Protein AF-A0A1M6M367-F1 (afdb_monomer_lite)

pLDDT: mean 92.93, std 12.36, range [38.75, 98.62]

Structure (mmCIF, N/CA/C/O backbone):
data_AF-A0A1M6M367-F1
#
_entry.id   AF-A0A1M6M367-F1
#
loop_
_atom_site.group_PDB
_atom_site.id
_atom_site.type_symbol
_atom_site.label_atom_id
_atom_site.label_alt_id
_atom_site.label_comp_id
_atom_site.label_asym_id
_atom_site.label_entity_id
_atom_site.label_seq_id
_atom_site.pdbx_PDB_ins_code
_atom_site.Cartn_x
_atom_site.Cartn_y
_atom_site.Cartn_z
_atom_site.occupancy
_atom_site.B_iso_or_equiv
_atom_site.auth_seq_id
_atom_site.auth_comp_id
_atom_site.auth_asym_id
_atom_site.auth_atom_id
_atom_site.pdbx_PDB_model_num
ATOM 1 N N . MET A 1 1 ? -5.717 -1.748 15.061 1.00 88.19 1 MET A N 1
ATOM 2 C CA . MET A 1 1 ? -4.738 -1.562 13.977 1.00 88.19 1 MET A CA 1
ATOM 3 C C . MET A 1 1 ? -4.325 -2.936 13.509 1.00 88.19 1 MET A C 1
ATOM 5 O O . MET A 1 1 ? -3.802 -3.714 14.301 1.00 88.19 1 MET A O 1
ATOM 9 N N . ILE A 1 2 ? -4.637 -3.228 12.257 1.00 96.88 2 ILE A N 1
ATOM 10 C CA . ILE A 1 2 ? -4.433 -4.516 11.604 1.00 96.88 2 ILE A CA 1
ATOM 11 C C . ILE A 1 2 ? -2.955 -4.926 11.601 1.00 96.88 2 ILE A C 1
ATOM 13 O O . ILE A 1 2 ? -2.060 -4.094 11.391 1.00 96.88 2 ILE A O 1
ATOM 17 N N . THR A 1 3 ? -2.701 -6.214 11.831 1.00 97.81 3 THR A N 1
ATOM 18 C CA . THR A 1 3 ? -1.347 -6.790 11.810 1.00 97.81 3 THR A CA 1
ATOM 19 C C . THR A 1 3 ? -0.784 -6.841 10.386 1.00 97.81 3 THR A C 1
ATOM 21 O O . THR A 1 3 ? -1.539 -6.844 9.418 1.00 97.81 3 THR A O 1
ATOM 24 N N . THR A 1 4 ? 0.542 -6.906 10.233 1.00 97.50 4 THR A N 1
ATOM 25 C CA . THR A 1 4 ? 1.196 -7.049 8.917 1.00 97.50 4 THR A CA 1
ATOM 26 C C . THR A 1 4 ? 0.721 -8.287 8.158 1.00 97.50 4 THR A C 1
ATOM 28 O O . THR A 1 4 ? 0.427 -8.201 6.970 1.00 97.50 4 THR A O 1
ATOM 31 N N . SER A 1 5 ? 0.605 -9.435 8.829 1.00 97.44 5 SER A N 1
ATOM 32 C CA . SER A 1 5 ? 0.165 -10.685 8.199 1.00 97.44 5 SER A CA 1
ATOM 33 C C . SER A 1 5 ? -1.289 -10.618 7.734 1.00 97.44 5 SER 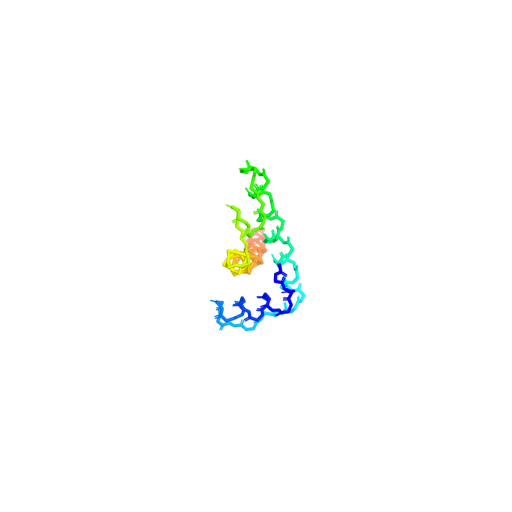A C 1
ATOM 35 O O . SER A 1 5 ? -1.605 -11.056 6.630 1.00 97.44 5 SER A O 1
ATOM 37 N N . GLU A 1 6 ? -2.168 -10.039 8.549 1.00 98.31 6 GLU A N 1
ATOM 38 C CA . GLU A 1 6 ? -3.577 -9.871 8.202 1.00 98.31 6 GLU A CA 1
ATOM 39 C C . GLU A 1 6 ? -3.765 -8.833 7.088 1.00 98.31 6 GLU A C 1
ATOM 41 O O . GLU A 1 6 ? -4.516 -9.071 6.142 1.00 98.31 6 GLU A O 1
ATOM 46 N N . LEU A 1 7 ? -3.030 -7.717 7.143 1.00 98.50 7 LEU A N 1
ATOM 47 C CA . LEU A 1 7 ? -3.026 -6.712 6.083 1.00 98.50 7 LEU A CA 1
ATOM 48 C C . LEU A 1 7 ? -2.553 -7.323 4.765 1.00 98.50 7 LEU A C 1
ATOM 50 O O . LEU A 1 7 ? -3.216 -7.139 3.750 1.00 98.50 7 LEU A O 1
ATOM 54 N N . LYS A 1 8 ? -1.464 -8.101 4.789 1.00 98.44 8 LYS A N 1
ATOM 55 C CA . LYS A 1 8 ? -0.945 -8.804 3.612 1.00 98.44 8 LYS A CA 1
ATOM 56 C C . LYS A 1 8 ? -2.001 -9.707 2.991 1.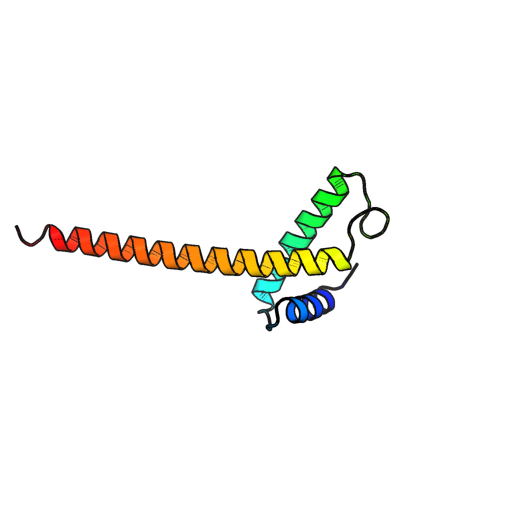00 98.44 8 LYS A C 1
ATOM 58 O O . LYS A 1 8 ? -2.290 -9.554 1.812 1.00 98.44 8 LYS A O 1
ATOM 63 N N . ALA A 1 9 ? -2.632 -10.574 3.781 1.00 98.44 9 ALA A N 1
ATOM 64 C CA . ALA A 1 9 ? -3.653 -11.490 3.275 1.00 98.44 9 ALA A CA 1
ATOM 65 C C . ALA A 1 9 ? -4.841 -10.748 2.632 1.00 98.44 9 ALA A C 1
ATOM 67 O O . ALA A 1 9 ? -5.353 -11.154 1.586 1.00 98.44 9 ALA A O 1
ATOM 68 N N . ARG A 1 10 ? -5.272 -9.630 3.230 1.00 98.62 10 ARG A N 1
ATOM 69 C CA . ARG A 1 10 ? -6.345 -8.794 2.672 1.00 98.62 10 ARG A CA 1
ATOM 70 C C . ARG A 1 10 ? -5.922 -8.078 1.390 1.00 98.62 10 ARG A C 1
ATOM 72 O O . ARG A 1 10 ? -6.715 -8.011 0.457 1.00 98.62 10 ARG A O 1
ATOM 79 N N . VAL A 1 11 ? -4.691 -7.577 1.333 1.00 98.44 11 VAL A N 1
ATOM 80 C CA . VAL A 1 11 ? -4.138 -6.917 0.144 1.00 98.44 11 VAL A CA 1
ATOM 81 C C . VAL A 1 11 ? -3.935 -7.917 -0.994 1.00 98.44 11 VAL A C 1
ATOM 83 O O . VAL A 1 11 ? -4.297 -7.614 -2.120 1.00 98.44 11 VAL A O 1
ATOM 86 N N . GLU A 1 12 ? -3.443 -9.126 -0.728 1.00 98.31 12 GLU A N 1
ATOM 87 C CA . GLU A 1 12 ? -3.304 -10.182 -1.745 1.00 98.31 12 GLU A CA 1
ATOM 88 C C . GLU A 1 12 ? -4.657 -10.563 -2.352 1.00 98.31 12 GLU A C 1
ATOM 90 O O . GLU A 1 12 ? -4.773 -10.723 -3.568 1.00 98.31 12 GLU A O 1
ATOM 95 N N . LYS A 1 13 ? -5.710 -10.620 -1.527 1.00 98.06 13 LYS A N 1
ATOM 96 C CA . LYS A 1 13 ? -7.084 -10.810 -2.004 1.00 98.06 13 LYS A CA 1
ATOM 97 C C . LYS A 1 13 ? -7.557 -9.655 -2.897 1.00 98.06 13 LYS A C 1
ATOM 99 O O . LYS A 1 13 ? -8.219 -9.911 -3.897 1.00 98.06 13 LYS A O 1
ATOM 104 N N . GLU A 1 14 ? -7.228 -8.415 -2.542 1.00 97.31 14 GLU A N 1
ATOM 105 C CA . GLU A 1 14 ? -7.612 -7.207 -3.290 1.00 97.31 14 GLU A CA 1
ATOM 106 C C . GLU A 1 14 ? -6.841 -7.052 -4.612 1.00 97.31 14 GLU A C 1
ATOM 108 O O . GLU A 1 14 ? -7.385 -6.628 -5.630 1.00 97.31 14 GLU A O 1
ATOM 113 N N . VAL A 1 15 ? -5.552 -7.394 -4.617 1.00 96.31 15 VAL A N 1
ATOM 114 C CA . VAL A 1 15 ? -4.703 -7.347 -5.815 1.00 96.31 15 VAL A CA 1
ATOM 115 C C . VAL A 1 15 ? -4.948 -8.570 -6.710 1.00 96.31 15 VAL A C 1
ATOM 117 O O . VAL A 1 15 ? -4.782 -8.475 -7.923 1.00 96.31 15 VAL A O 1
ATOM 120 N N . GLY A 1 16 ? -5.393 -9.695 -6.142 1.00 97.38 16 GLY A N 1
ATOM 121 C CA . GLY A 1 16 ? -5.681 -10.935 -6.867 1.00 97.38 16 GLY A CA 1
ATOM 122 C C . GLY A 1 16 ? -4.446 -11.801 -7.132 1.00 97.38 16 GLY A C 1
ATOM 123 O O . GLY A 1 16 ? -4.485 -12.675 -7.994 1.00 97.38 16 GLY A O 1
ATOM 124 N N . THR A 1 17 ? -3.346 -11.559 -6.417 1.00 95.75 17 THR A N 1
ATOM 125 C CA . THR A 1 17 ? -2.098 -12.326 -6.522 1.00 95.75 17 THR A CA 1
ATOM 126 C C . THR A 1 17 ? -1.365 -12.335 -5.189 1.00 95.75 17 THR A C 1
ATOM 128 O O . THR A 1 17 ? -1.495 -11.407 -4.390 1.00 95.75 17 THR A O 1
ATOM 131 N N . GLU A 1 18 ? -0.551 -13.365 -4.976 1.00 97.00 18 GLU A N 1
ATOM 132 C CA . GLU A 1 18 ? 0.404 -13.390 -3.874 1.00 97.00 18 GLU A CA 1
ATOM 133 C C . GLU A 1 18 ? 1.510 -12.350 -4.088 1.00 97.00 18 GLU A C 1
ATOM 135 O O . GLU A 1 18 ? 1.967 -12.115 -5.211 1.00 97.00 18 GLU A O 1
ATOM 140 N N . ILE A 1 19 ? 1.943 -11.732 -2.991 1.00 96.50 19 ILE A N 1
ATOM 141 C CA . ILE A 1 19 ? 2.955 -10.681 -2.963 1.00 96.50 19 ILE A CA 1
ATOM 142 C C . ILE A 1 19 ? 4.145 -11.184 -2.150 1.00 96.50 19 ILE A C 1
ATOM 144 O O . ILE A 1 19 ? 4.006 -11.650 -1.014 1.00 96.50 19 ILE A O 1
ATOM 148 N N . CYS A 1 20 ? 5.344 -11.044 -2.720 1.00 95.38 20 CYS A N 1
ATOM 149 C CA . CYS A 1 20 ? 6.590 -11.350 -2.025 1.00 95.38 20 CYS A CA 1
ATOM 150 C C . CYS A 1 20 ? 6.656 -10.581 -0.689 1.00 95.38 20 CYS A C 1
ATOM 152 O O . CYS A 1 20 ? 6.543 -9.351 -0.700 1.00 95.38 20 CYS A O 1
ATOM 154 N N . PRO A 1 21 ? 6.897 -11.255 0.453 1.00 95.62 21 PRO A N 1
ATOM 155 C CA . PRO A 1 21 ? 6.917 -10.605 1.765 1.00 95.62 21 PRO A CA 1
ATOM 156 C C . PRO A 1 21 ? 7.885 -9.420 1.868 1.00 95.62 21 PRO A C 1
ATOM 158 O O . PRO A 1 21 ? 7.584 -8.436 2.539 1.00 95.62 21 PRO A O 1
ATOM 161 N N . VAL A 1 22 ? 9.030 -9.492 1.179 1.00 93.38 22 VAL A N 1
ATOM 162 C CA . VAL A 1 22 ? 10.047 -8.429 1.190 1.00 93.38 22 VAL A CA 1
ATOM 163 C C . VAL A 1 22 ? 9.539 -7.163 0.495 1.00 93.38 22 VAL A C 1
ATOM 165 O O . VAL A 1 22 ? 9.728 -6.065 1.015 1.00 93.38 22 VAL A O 1
ATOM 168 N N . PHE A 1 23 ? 8.859 -7.302 -0.648 1.00 93.06 23 PHE A N 1
ATOM 169 C CA . PHE A 1 23 ? 8.254 -6.161 -1.344 1.00 93.06 23 PHE A CA 1
ATOM 170 C C . PHE A 1 23 ? 7.070 -5.608 -0.557 1.00 93.06 23 PHE A C 1
ATOM 172 O O . PHE A 1 23 ? 7.005 -4.406 -0.307 1.00 93.06 23 PHE A O 1
ATOM 179 N N . PHE A 1 24 ? 6.222 -6.501 -0.042 1.00 97.25 24 PHE A N 1
ATOM 180 C CA . PHE A 1 24 ? 5.076 -6.111 0.766 1.00 97.25 24 PHE A CA 1
ATOM 181 C C . PHE A 1 24 ? 5.472 -5.243 1.965 1.00 97.25 24 PHE A C 1
ATOM 183 O O . PHE A 1 24 ? 4.825 -4.238 2.232 1.00 97.25 24 PHE A O 1
ATOM 190 N N . GLN A 1 25 ? 6.560 -5.579 2.666 1.00 97.06 25 GLN A N 1
ATOM 191 C CA . GLN A 1 25 ? 7.006 -4.808 3.828 1.00 97.06 25 GLN A CA 1
ATOM 192 C C . GLN A 1 25 ? 7.353 -3.350 3.475 1.00 97.06 25 GLN A C 1
ATOM 194 O O . GLN A 1 25 ? 7.065 -2.432 4.246 1.00 97.06 25 GLN A O 1
ATOM 199 N N . LYS A 1 26 ? 7.968 -3.115 2.310 1.00 96.00 26 LYS A N 1
ATOM 200 C CA . LYS A 1 26 ? 8.284 -1.764 1.820 1.00 96.00 26 LYS A CA 1
ATOM 201 C C . LYS A 1 26 ? 7.001 -0.985 1.515 1.00 96.00 26 LYS A C 1
ATOM 203 O O . LYS A 1 26 ? 6.868 0.158 1.959 1.00 96.00 26 LYS A O 1
ATOM 208 N N . ASP A 1 27 ? 6.062 -1.619 0.821 1.00 97.44 27 ASP A N 1
ATOM 209 C CA . ASP A 1 27 ? 4.800 -1.005 0.398 1.00 97.44 27 ASP A CA 1
ATOM 210 C C . ASP A 1 27 ? 3.882 -0.715 1.593 1.00 97.44 27 ASP A C 1
ATOM 212 O O . ASP A 1 27 ? 3.331 0.379 1.715 1.00 97.44 27 ASP A O 1
ATOM 216 N N . GLU A 1 28 ? 3.800 -1.644 2.547 1.00 98.25 28 GLU A N 1
ATOM 217 C CA . GLU A 1 28 ? 3.090 -1.473 3.814 1.00 98.25 28 GLU A CA 1
ATOM 218 C C . GLU A 1 28 ? 3.635 -0.279 4.603 1.00 98.25 28 GLU A C 1
ATOM 220 O O . GLU A 1 28 ? 2.867 0.571 5.061 1.00 98.25 28 GLU A O 1
ATOM 225 N N . ASN A 1 29 ? 4.959 -0.184 4.761 1.00 97.75 29 ASN A N 1
ATOM 226 C CA . ASN A 1 29 ? 5.581 0.922 5.488 1.00 97.75 29 ASN A CA 1
ATOM 227 C C . ASN A 1 29 ? 5.255 2.272 4.839 1.00 97.75 29 ASN A C 1
ATOM 229 O O . ASN A 1 29 ? 4.967 3.253 5.536 1.00 97.75 29 ASN A O 1
ATOM 233 N N . TYR A 1 30 ? 5.262 2.324 3.505 1.00 97.25 30 TYR A N 1
ATOM 234 C CA . TYR A 1 30 ? 4.894 3.523 2.764 1.00 97.25 30 TYR A CA 1
ATOM 235 C C . TYR A 1 30 ? 3.414 3.884 2.960 1.00 97.25 30 TYR A C 1
ATOM 237 O O . TYR A 1 30 ? 3.102 5.031 3.302 1.00 97.25 30 TYR A O 1
ATOM 245 N N . ALA A 1 31 ? 2.511 2.911 2.823 1.00 98.19 31 ALA A N 1
ATOM 246 C CA . ALA A 1 31 ? 1.074 3.100 2.998 1.00 98.19 31 ALA A CA 1
ATOM 247 C C . ALA A 1 31 ? 0.724 3.554 4.425 1.00 98.19 31 ALA A C 1
ATOM 249 O O . ALA A 1 31 ? 0.014 4.547 4.600 1.00 98.19 31 ALA A O 1
ATOM 250 N N . ARG A 1 32 ? 1.293 2.910 5.455 1.00 98.12 32 ARG A N 1
ATOM 251 C CA . ARG A 1 32 ? 1.104 3.297 6.866 1.00 98.12 32 ARG A CA 1
ATOM 252 C C . ARG A 1 32 ? 1.585 4.723 7.128 1.00 98.12 32 ARG A C 1
ATOM 254 O O . ARG A 1 32 ? 0.861 5.510 7.734 1.00 98.12 32 ARG A O 1
ATOM 261 N N . ARG A 1 33 ? 2.765 5.098 6.619 1.00 98.00 33 ARG A N 1
ATOM 262 C CA . ARG A 1 33 ? 3.283 6.473 6.733 1.00 98.00 33 ARG A CA 1
ATOM 263 C C . ARG A 1 33 ? 2.355 7.490 6.064 1.00 98.00 33 ARG A C 1
ATOM 265 O O . ARG A 1 33 ? 2.090 8.544 6.640 1.00 98.00 33 ARG A O 1
ATOM 272 N N . LYS A 1 34 ? 1.867 7.195 4.856 1.00 97.69 34 LYS A N 1
ATOM 273 C CA . LYS A 1 34 ? 0.981 8.088 4.091 1.00 97.69 34 LYS A CA 1
ATOM 274 C C . LYS A 1 34 ? -0.381 8.252 4.771 1.00 97.69 34 LYS A C 1
ATOM 276 O O . LYS A 1 34 ? -0.889 9.373 4.845 1.00 97.69 34 LYS A O 1
ATOM 281 N N . LEU A 1 35 ? -0.941 7.173 5.315 1.00 97.81 35 LEU A N 1
ATOM 282 C CA . LEU A 1 35 ? -2.179 7.210 6.091 1.00 97.81 35 LEU A CA 1
ATOM 283 C C . LEU A 1 35 ? -2.013 8.054 7.359 1.00 97.81 35 LEU A C 1
ATOM 285 O O . LEU A 1 35 ? -2.812 8.965 7.578 1.00 97.81 35 LEU A O 1
ATOM 289 N N . ASN A 1 36 ? -0.954 7.819 8.143 1.00 97.31 36 ASN A N 1
ATOM 290 C CA . ASN A 1 36 ? -0.681 8.589 9.360 1.00 97.31 36 ASN A CA 1
ATOM 291 C C . ASN A 1 36 ? -0.567 10.087 9.058 1.00 97.31 36 ASN A C 1
ATOM 293 O O . ASN A 1 36 ? -1.284 10.883 9.656 1.00 97.31 36 ASN A O 1
ATOM 297 N N . LEU A 1 37 ? 0.220 10.461 8.043 1.00 98.12 37 LEU A N 1
ATOM 298 C CA . LEU A 1 37 ? 0.357 11.855 7.612 1.00 98.12 37 LEU A CA 1
ATOM 299 C C . LEU A 1 37 ? -0.985 12.480 7.191 1.00 98.12 37 LEU A C 1
ATOM 301 O O . LEU A 1 37 ? -1.229 13.662 7.429 1.00 98.12 37 LEU A O 1
ATOM 305 N N . THR A 1 38 ? -1.855 11.703 6.544 1.00 97.38 38 THR A N 1
ATOM 306 C CA . THR A 1 38 ? -3.180 12.169 6.104 1.00 97.38 38 THR A CA 1
ATOM 307 C C . THR A 1 38 ? -4.105 12.430 7.290 1.00 97.38 38 THR A C 1
ATOM 309 O O . THR A 1 38 ? -4.817 13.434 7.307 1.00 97.38 38 THR A O 1
ATOM 312 N N . ASN A 1 39 ? -4.085 11.546 8.287 1.00 97.94 39 ASN A N 1
ATOM 313 C CA . ASN A 1 39 ? -4.854 11.715 9.515 1.00 97.94 39 ASN A CA 1
ATOM 314 C C . ASN A 1 39 ? -4.333 12.896 10.343 1.00 97.94 39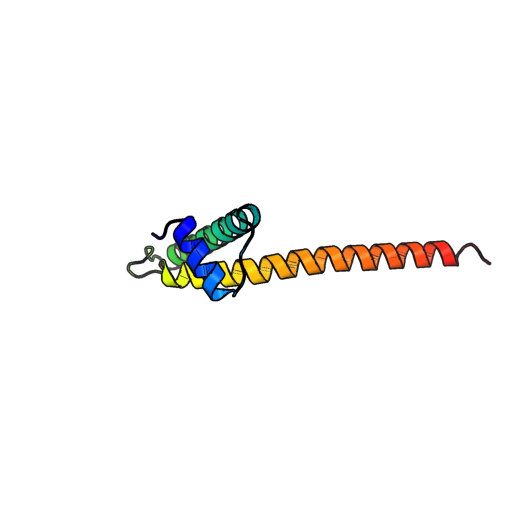 ASN A C 1
ATOM 316 O O . ASN A 1 39 ? -5.120 13.770 10.700 1.00 97.94 39 ASN A O 1
ATOM 320 N N . GLU A 1 40 ? -3.015 12.990 10.543 1.00 97.56 40 GLU A N 1
ATOM 321 C CA . GLU A 1 40 ? -2.360 14.091 11.264 1.00 97.56 40 GLU A CA 1
ATOM 322 C C . GLU A 1 40 ? -2.702 15.458 10.664 1.00 97.56 40 GLU A C 1
ATOM 324 O O . GLU A 1 40 ? -3.113 16.368 11.381 1.00 97.56 40 GLU A O 1
ATOM 329 N N . ARG A 1 41 ? -2.606 15.600 9.336 1.00 97.56 41 ARG A N 1
ATOM 330 C CA . ARG A 1 41 ? -2.941 16.853 8.635 1.00 97.56 41 ARG A CA 1
ATOM 331 C C . ARG A 1 41 ? -4.398 17.267 8.789 1.00 97.56 41 ARG A C 1
ATOM 333 O O . ARG A 1 41 ? -4.702 18.451 8.701 1.00 97.56 41 ARG A O 1
ATOM 340 N N . ALA A 1 42 ? -5.286 16.301 8.984 1.00 96.62 42 ALA A N 1
ATOM 341 C CA . ALA A 1 42 ? -6.700 16.550 9.208 1.00 96.62 42 ALA A CA 1
ATOM 342 C C . ALA A 1 42 ? -7.050 16.714 10.698 1.00 96.62 42 ALA A C 1
ATOM 344 O O . ALA A 1 42 ? -8.213 16.949 11.009 1.00 96.62 42 ALA A O 1
ATOM 345 N N . GLY A 1 43 ? -6.083 16.573 11.615 1.00 96.88 43 GLY A N 1
ATOM 346 C CA . GLY A 1 43 ? -6.332 16.571 13.059 1.00 96.88 43 GLY A CA 1
ATOM 347 C C . GLY A 1 43 ? -7.118 15.349 13.547 1.00 96.88 43 GLY 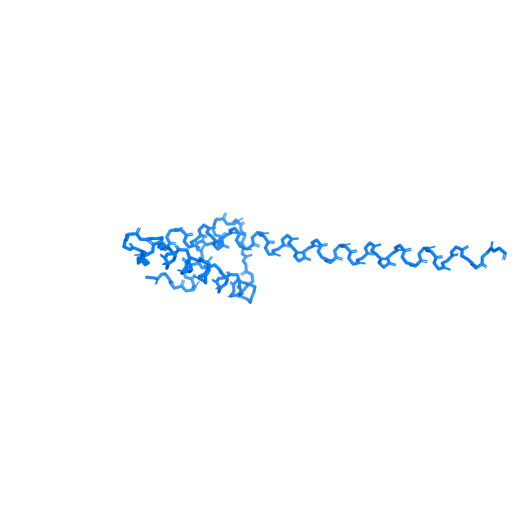A C 1
ATOM 348 O O . GLY A 1 43 ? -7.733 15.416 14.606 1.00 96.88 43 GLY A O 1
ATOM 349 N N . ARG A 1 44 ? -7.114 14.255 12.774 1.00 96.94 44 ARG A N 1
ATOM 350 C CA . ARG A 1 44 ? -7.912 13.046 13.019 1.00 96.94 44 ARG A CA 1
ATOM 351 C C . ARG A 1 44 ? -7.064 11.920 13.593 1.00 96.94 44 ARG A C 1
ATOM 353 O O . ARG A 1 44 ? -5.865 11.832 13.322 1.00 96.94 44 ARG A O 1
ATOM 360 N N . LYS A 1 45 ? -7.689 11.019 14.344 1.00 95.44 45 LYS A N 1
ATOM 361 C CA . LYS A 1 45 ? -7.069 9.815 14.905 1.00 95.44 45 LYS A CA 1
ATOM 362 C C . LYS A 1 45 ? -7.358 8.595 14.042 1.00 95.44 45 LYS A C 1
ATOM 364 O O . LYS A 1 45 ? -8.411 8.475 13.427 1.00 95.44 45 LYS A O 1
ATOM 369 N N . TYR A 1 46 ? -6.401 7.673 13.999 1.00 96.25 46 TYR A N 1
ATOM 370 C CA . TYR A 1 46 ? -6.539 6.419 13.262 1.00 96.25 46 TYR A CA 1
ATOM 371 C C . TYR A 1 46 ? -7.768 5.630 13.724 1.00 96.25 46 TYR A C 1
ATOM 373 O O . TYR A 1 46 ? -7.864 5.299 14.902 1.00 96.25 46 TYR A O 1
ATOM 381 N N . GLY A 1 47 ? -8.661 5.278 12.798 1.00 93.69 47 GLY A N 1
ATOM 382 C CA . GLY A 1 47 ? -9.813 4.407 13.053 1.00 93.69 47 GLY A CA 1
ATOM 383 C C . GLY A 1 47 ? -10.974 5.020 13.847 1.00 93.69 47 GLY A C 1
ATOM 384 O O . GLY A 1 47 ? -12.055 4.442 13.808 1.00 93.69 47 GLY A O 1
ATOM 385 N N . ASP A 1 48 ? -10.775 6.157 14.520 1.00 90.81 48 ASP A N 1
ATOM 386 C CA . ASP A 1 48 ? -11.844 6.904 15.192 1.00 90.81 48 ASP A CA 1
ATOM 387 C C . ASP A 1 48 ? -12.570 7.798 14.168 1.00 90.81 48 ASP A C 1
ATOM 389 O O . ASP A 1 48 ? -13.448 7.359 13.430 1.00 90.81 48 ASP A O 1
ATOM 393 N N . ASP A 1 49 ? -12.179 9.069 14.084 1.00 93.25 49 ASP A N 1
ATOM 394 C CA . ASP A 1 49 ? -12.668 10.038 13.105 1.00 93.25 49 ASP A CA 1
ATOM 395 C C . ASP A 1 49 ? -11.828 10.048 11.817 1.00 93.25 49 ASP A C 1
ATOM 397 O O . ASP A 1 49 ? -12.257 10.596 10.799 1.00 93.25 49 ASP A O 1
ATOM 401 N N . GLY A 1 50 ? -10.635 9.450 11.845 1.00 94.31 50 GLY A N 1
ATOM 402 C CA . GLY A 1 50 ? -9.714 9.328 10.721 1.00 94.31 50 GLY A CA 1
ATOM 403 C C . GLY A 1 50 ? -9.747 7.966 10.037 1.00 94.31 50 GLY A C 1
ATOM 404 O O . GLY A 1 50 ? -10.419 7.022 10.447 1.00 94.31 50 GLY A O 1
ATOM 405 N N . TYR A 1 51 ? -8.964 7.846 8.968 1.00 97.62 51 TYR A N 1
ATOM 406 C CA . TYR A 1 51 ? -8.856 6.600 8.220 1.00 97.62 51 TYR A CA 1
ATOM 407 C C . TYR A 1 51 ? -8.230 5.494 9.078 1.00 97.62 51 TYR A C 1
ATOM 409 O O . TYR A 1 51 ? -7.278 5.748 9.820 1.00 97.62 51 TYR A O 1
ATOM 417 N N . GLY A 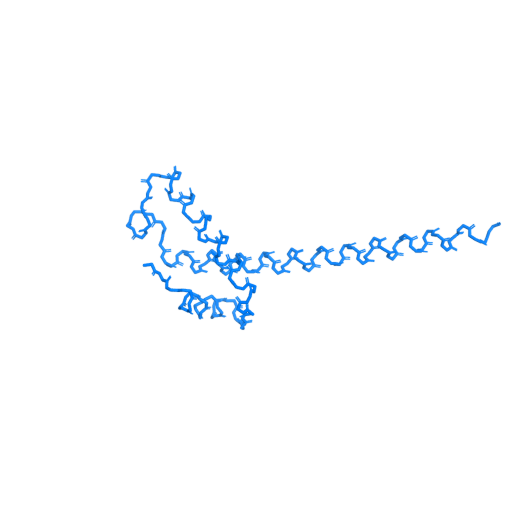1 52 ? -8.773 4.281 8.970 1.00 97.06 52 GLY A N 1
ATOM 418 C CA . GLY A 1 52 ? -8.355 3.105 9.734 1.00 97.06 52 GLY A CA 1
ATOM 419 C C . GLY A 1 52 ? -8.001 1.911 8.846 1.00 97.06 52 GLY A C 1
ATOM 420 O O . GLY A 1 52 ? -7.587 2.074 7.698 1.00 97.06 52 GLY A O 1
ATOM 421 N N . ASP A 1 53 ? -8.197 0.704 9.379 1.00 98.12 53 ASP A N 1
ATOM 422 C CA . ASP A 1 53 ? -7.728 -0.549 8.771 1.00 98.12 53 ASP A CA 1
ATOM 423 C C . ASP A 1 53 ? -8.310 -0.799 7.363 1.00 98.12 53 ASP A C 1
ATOM 425 O O . ASP A 1 53 ? -7.574 -1.184 6.458 1.00 98.12 53 ASP A O 1
ATOM 429 N N . GLU A 1 54 ? -9.594 -0.501 7.139 1.00 97.25 54 GLU A N 1
ATOM 430 C CA . GLU A 1 54 ? -10.244 -0.670 5.826 1.00 97.25 54 GLU A CA 1
ATOM 431 C C . GLU A 1 54 ? -9.597 0.187 4.732 1.00 97.25 54 GLU A C 1
ATOM 433 O O . GLU A 1 54 ? -9.317 -0.289 3.632 1.00 97.25 54 GLU A O 1
ATOM 438 N N . TYR A 1 55 ? -9.295 1.448 5.045 1.00 97.88 55 TYR A N 1
ATOM 439 C CA . TYR A 1 55 ? -8.626 2.330 4.094 1.00 97.88 55 TYR A CA 1
ATOM 440 C C . TYR A 1 55 ? -7.151 1.964 3.923 1.00 97.88 55 TYR A C 1
ATOM 442 O O . TYR A 1 55 ? -6.606 2.098 2.830 1.00 97.88 55 TYR A O 1
ATOM 450 N N . LEU A 1 56 ? -6.502 1.466 4.980 1.00 98.50 56 LEU A N 1
ATOM 451 C CA . LEU A 1 56 ? -5.125 0.996 4.891 1.00 98.50 56 LEU A CA 1
ATOM 452 C C . LEU A 1 56 ? -4.983 -0.164 3.899 1.00 98.50 56 LEU A C 1
ATOM 454 O O . LEU A 1 56 ? -3.997 -0.199 3.167 1.00 98.50 56 LEU A O 1
ATOM 458 N N . VAL A 1 57 ? -5.954 -1.077 3.833 1.00 98.50 57 VAL A N 1
ATOM 459 C CA . VAL A 1 57 ? -5.966 -2.170 2.844 1.00 98.50 57 VAL A CA 1
ATOM 460 C C . VAL A 1 57 ? -6.002 -1.614 1.423 1.00 98.50 57 VAL A C 1
ATOM 462 O O . VAL A 1 57 ? -5.129 -1.954 0.627 1.00 98.50 57 VAL A O 1
ATOM 465 N N . LEU A 1 58 ? -6.946 -0.714 1.127 1.00 98.31 58 LEU A N 1
ATOM 466 C CA . LEU A 1 58 ? -7.065 -0.079 -0.192 1.00 98.31 58 LEU A CA 1
ATOM 467 C C . LEU A 1 58 ? -5.781 0.668 -0.570 1.00 98.31 58 LEU A C 1
ATOM 469 O O . LEU A 1 58 ? -5.206 0.438 -1.631 1.00 98.31 58 LEU A O 1
ATOM 473 N N . LEU A 1 59 ? -5.276 1.496 0.347 1.00 98.31 59 LEU A N 1
ATOM 474 C CA . LEU A 1 59 ? -4.066 2.283 0.135 1.00 98.31 59 LEU A CA 1
ATOM 475 C C . LEU A 1 59 ? -2.832 1.403 -0.099 1.00 98.31 59 LEU A C 1
ATOM 477 O O . LEU A 1 59 ? -1.969 1.751 -0.904 1.00 98.31 59 LEU A O 1
ATOM 481 N N . THR A 1 60 ? -2.728 0.280 0.610 1.00 98.56 60 THR A N 1
ATOM 482 C CA . THR A 1 60 ? -1.605 -0.652 0.448 1.00 98.56 60 THR A CA 1
ATOM 483 C C . THR A 1 60 ? -1.713 -1.402 -0.878 1.00 98.56 60 THR A C 1
ATOM 485 O O . THR A 1 60 ? -0.704 -1.545 -1.559 1.00 98.56 60 THR A O 1
ATOM 488 N N . ALA A 1 61 ? -2.916 -1.810 -1.294 1.00 98.38 61 ALA A N 1
ATOM 489 C CA . ALA A 1 61 ? -3.137 -2.422 -2.604 1.00 98.38 61 ALA A CA 1
ATOM 490 C C . ALA A 1 61 ? -2.753 -1.477 -3.754 1.00 98.38 61 ALA A C 1
ATOM 492 O O . ALA A 1 61 ? -2.061 -1.892 -4.684 1.00 98.38 61 ALA A O 1
ATOM 493 N N . ASP A 1 62 ? -3.125 -0.198 -3.666 1.00 98.19 62 ASP A N 1
ATOM 494 C CA . ASP A 1 62 ? -2.715 0.808 -4.651 1.00 98.19 62 ASP A CA 1
ATOM 495 C C . ASP A 1 62 ? -1.205 1.041 -4.628 1.00 98.19 62 ASP A C 1
ATOM 497 O O . ASP A 1 62 ? -0.574 1.044 -5.682 1.00 98.19 62 ASP A O 1
ATOM 501 N N . THR A 1 63 ? -0.602 1.130 -3.439 1.00 97.88 63 THR A N 1
ATOM 502 C CA . THR A 1 63 ? 0.857 1.274 -3.298 1.00 97.88 63 THR A CA 1
ATOM 503 C C . THR A 1 63 ? 1.594 0.109 -3.965 1.00 97.88 63 THR A C 1
ATOM 505 O O . THR A 1 63 ? 2.539 0.347 -4.709 1.00 97.88 63 THR A O 1
ATOM 508 N N . VAL A 1 64 ? 1.142 -1.135 -3.776 1.00 97.56 64 VAL A N 1
ATOM 509 C CA . VAL A 1 64 ? 1.732 -2.319 -4.428 1.00 97.56 64 VAL A CA 1
ATOM 510 C C . VAL A 1 64 ? 1.663 -2.199 -5.954 1.00 97.56 64 VAL A C 1
ATOM 512 O O . VAL A 1 64 ? 2.663 -2.415 -6.640 1.00 97.56 64 VAL A O 1
ATOM 515 N N . ARG A 1 65 ? 0.500 -1.826 -6.507 1.00 96.88 65 ARG A N 1
ATOM 516 C CA . ARG A 1 65 ? 0.326 -1.667 -7.964 1.00 96.88 65 ARG A CA 1
ATOM 517 C C . ARG A 1 65 ? 1.209 -0.547 -8.519 1.00 96.88 65 ARG A C 1
ATOM 519 O O . ARG A 1 65 ? 1.854 -0.730 -9.551 1.00 96.88 65 ARG A O 1
ATOM 526 N N . GLU A 1 66 ? 1.263 0.592 -7.830 1.00 96.62 66 GLU A N 1
ATOM 527 C CA . GLU A 1 66 ? 2.072 1.754 -8.212 1.00 96.62 66 GLU A CA 1
ATOM 528 C C . GLU A 1 66 ? 3.572 1.442 -8.175 1.00 96.62 66 GLU A C 1
ATOM 530 O O . GLU A 1 66 ? 4.295 1.757 -9.123 1.00 96.62 66 GLU A O 1
ATOM 535 N N . MET A 1 67 ? 4.045 0.791 -7.111 1.00 94.12 67 MET A N 1
ATOM 536 C CA 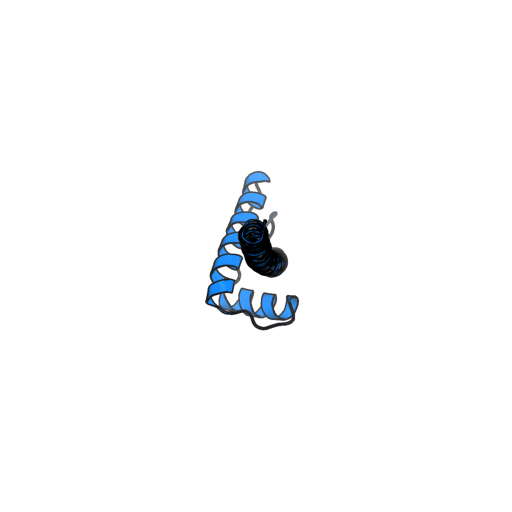. MET A 1 67 ? 5.455 0.440 -6.944 1.00 94.12 67 MET A CA 1
ATOM 537 C C . MET A 1 67 ? 5.896 -0.607 -7.967 1.00 94.12 67 MET A C 1
ATOM 539 O O . MET A 1 67 ? 6.929 -0.418 -8.612 1.00 94.12 67 MET A O 1
ATOM 543 N N . ALA A 1 68 ? 5.079 -1.637 -8.209 1.00 93.19 68 ALA A N 1
ATOM 544 C CA . ALA A 1 68 ? 5.346 -2.631 -9.248 1.00 93.19 68 ALA A CA 1
ATOM 545 C C . ALA A 1 68 ? 5.416 -1.999 -10.651 1.00 93.19 68 ALA A C 1
ATOM 547 O O . ALA A 1 68 ? 6.320 -2.303 -11.432 1.00 93.19 68 ALA A O 1
ATOM 548 N N . PHE A 1 69 ? 4.497 -1.080 -10.971 1.00 95.00 69 PHE A N 1
ATOM 549 C CA . PHE A 1 69 ? 4.518 -0.363 -12.246 1.00 95.00 69 PHE A CA 1
ATOM 550 C C . PHE A 1 69 ? 5.745 0.554 -12.378 1.00 95.00 69 PHE A C 1
ATOM 552 O O . PHE A 1 69 ? 6.398 0.581 -13.423 1.00 95.00 69 PHE A O 1
ATOM 559 N N . SER A 1 70 ? 6.097 1.282 -11.318 1.00 95.00 70 SER A N 1
ATOM 560 C CA . SER A 1 70 ? 7.263 2.171 -11.290 1.00 95.00 70 SER A CA 1
ATOM 561 C C . SER A 1 70 ? 8.574 1.405 -11.504 1.00 95.00 70 SER A C 1
ATOM 563 O O . SER A 1 70 ? 9.375 1.768 -12.365 1.00 95.00 70 SER A O 1
ATOM 565 N N . GLU A 1 71 ? 8.768 0.289 -10.798 1.00 93.38 71 GLU A N 1
ATOM 566 C CA . GLU A 1 71 ? 9.967 -0.544 -10.945 1.00 93.38 71 GLU A CA 1
ATOM 567 C C . GLU A 1 71 ? 10.067 -1.141 -12.358 1.00 93.38 71 GLU A C 1
ATOM 569 O O . GLU A 1 71 ? 11.123 -1.056 -12.992 1.00 93.38 71 GLU A O 1
ATOM 574 N N . TYR A 1 72 ? 8.954 -1.643 -12.906 1.00 94.69 72 TYR A N 1
ATOM 575 C CA . TYR A 1 72 ? 8.898 -2.121 -14.288 1.00 94.69 72 TYR A CA 1
ATOM 576 C C . TYR A 1 72 ? 9.279 -1.026 -15.295 1.00 94.69 72 TYR A C 1
ATOM 578 O O . TYR A 1 72 ? 10.119 -1.245 -16.171 1.00 94.69 72 TYR A O 1
ATOM 586 N N . THR A 1 73 ? 8.684 0.164 -15.181 1.00 97.00 73 THR A N 1
ATOM 587 C CA . THR A 1 73 ? 8.938 1.258 -16.131 1.00 97.00 73 THR A CA 1
ATOM 588 C C . THR A 1 73 ? 10.373 1.766 -16.065 1.00 97.00 73 THR A C 1
ATOM 590 O O . THR A 1 73 ? 10.958 2.036 -17.115 1.00 97.00 73 THR A O 1
ATOM 593 N N . LEU A 1 74 ? 10.976 1.830 -14.874 1.00 97.25 74 LEU A N 1
ATOM 594 C CA . LEU A 1 74 ? 12.373 2.224 -14.717 1.00 97.25 74 LEU A CA 1
ATOM 595 C C . LEU A 1 74 ? 13.309 1.239 -15.427 1.00 97.25 74 LEU A C 1
ATOM 597 O O . LEU A 1 74 ? 14.131 1.671 -16.236 1.00 97.25 74 LEU A O 1
ATOM 601 N N . ILE A 1 75 ? 13.137 -0.068 -15.200 1.00 97.06 75 ILE A N 1
ATOM 602 C CA . ILE A 1 75 ? 13.935 -1.116 -15.858 1.00 97.06 75 ILE A CA 1
ATOM 603 C C . ILE A 1 75 ? 13.805 -1.012 -17.381 1.00 97.06 75 ILE A C 1
ATOM 605 O O . ILE A 1 75 ? 14.811 -0.879 -18.079 1.00 97.06 75 ILE A O 1
ATOM 609 N N . ARG A 1 76 ? 12.570 -0.968 -17.899 1.00 97.62 76 ARG A N 1
ATOM 610 C CA . ARG A 1 76 ? 12.320 -0.846 -19.345 1.00 97.62 76 ARG A CA 1
ATOM 611 C C . ARG A 1 76 ? 12.920 0.430 -19.935 1.00 97.62 76 ARG A C 1
ATOM 613 O O . ARG A 1 76 ? 13.415 0.410 -21.059 1.00 97.62 76 ARG A O 1
ATOM 620 N N . SER A 1 77 ? 12.885 1.542 -19.200 1.00 96.75 77 SER A N 1
ATOM 621 C CA . SER A 1 77 ? 13.467 2.806 -19.662 1.00 96.75 77 SER A CA 1
ATOM 622 C C . SER A 1 77 ? 14.988 2.715 -19.802 1.00 96.75 77 SER A C 1
ATOM 624 O O . SER A 1 77 ? 15.531 3.177 -20.806 1.00 96.75 77 SER A O 1
ATOM 626 N N . ILE A 1 78 ? 15.662 2.068 -18.845 1.00 97.69 78 ILE A N 1
ATOM 627 C CA . ILE A 1 78 ? 17.112 1.863 -18.860 1.00 97.69 78 ILE A CA 1
ATOM 628 C C . ILE A 1 78 ? 17.493 0.986 -20.050 1.00 97.69 78 ILE A C 1
ATOM 630 O O . ILE A 1 78 ? 18.345 1.389 -20.835 1.00 97.69 78 ILE A O 1
ATOM 634 N N . GLU A 1 79 ? 16.807 -0.141 -20.254 1.00 97.06 79 GLU A N 1
ATOM 635 C CA . GLU A 1 79 ? 17.037 -1.027 -21.405 1.00 97.06 79 GLU A CA 1
ATOM 636 C C . GLU A 1 79 ? 16.933 -0.281 -22.742 1.00 97.06 79 GLU A C 1
ATOM 638 O O . GLU A 1 79 ? 17.799 -0.417 -23.608 1.00 97.06 79 GLU A O 1
ATOM 643 N N . ILE A 1 80 ? 15.896 0.549 -22.905 1.00 96.56 80 ILE A N 1
ATOM 644 C CA . ILE A 1 80 ? 15.691 1.346 -24.120 1.00 96.56 80 ILE A CA 1
ATOM 645 C C . ILE A 1 80 ? 16.820 2.365 -24.304 1.00 96.56 80 ILE A C 1
ATOM 647 O O . ILE A 1 80 ? 17.306 2.539 -25.422 1.00 96.56 80 ILE A O 1
ATOM 651 N N . MET A 1 81 ? 17.238 3.054 -23.239 1.00 95.94 81 MET A N 1
ATOM 652 C CA . MET A 1 81 ? 18.335 4.025 -23.304 1.00 95.94 81 MET A CA 1
ATOM 653 C C . MET A 1 81 ? 19.667 3.351 -23.645 1.00 95.94 81 MET A C 1
ATOM 655 O O . MET A 1 81 ? 20.391 3.849 -24.505 1.00 95.94 81 MET A O 1
ATOM 659 N N . THR A 1 82 ? 19.958 2.195 -23.046 1.00 96.88 82 THR A N 1
ATOM 660 C CA . THR A 1 82 ? 21.158 1.403 -23.343 1.00 96.88 82 THR A CA 1
ATOM 661 C C . THR A 1 82 ? 21.159 0.904 -24.788 1.00 96.88 82 THR A C 1
ATOM 663 O O . THR A 1 82 ? 22.163 1.052 -25.482 1.00 96.88 82 THR A O 1
ATOM 666 N N . ALA A 1 83 ? 20.032 0.381 -25.283 1.00 95.50 83 ALA A N 1
ATOM 667 C CA . ALA A 1 83 ? 19.912 -0.065 -26.671 1.00 95.50 83 ALA A CA 1
ATOM 668 C C . ALA A 1 83 ? 20.096 1.090 -27.670 1.00 95.50 83 ALA A C 1
ATOM 670 O O . ALA A 1 83 ? 20.762 0.928 -28.692 1.00 95.50 83 ALA A O 1
ATOM 671 N N . LYS A 1 84 ? 19.545 2.274 -27.363 1.00 94.69 84 LYS A N 1
ATOM 672 C CA . LYS A 1 84 ? 19.742 3.480 -28.178 1.00 94.69 84 LYS A CA 1
ATOM 673 C C . LYS A 1 84 ? 21.203 3.917 -28.205 1.00 94.69 84 LYS A C 1
ATOM 675 O O . LYS A 1 84 ? 21.706 4.181 -29.290 1.00 94.69 84 LYS A O 1
ATOM 680 N N . ALA A 1 85 ? 21.874 3.948 -27.052 1.00 94.25 85 ALA A N 1
ATOM 681 C CA . ALA A 1 85 ? 23.285 4.321 -26.958 1.00 94.25 85 ALA A CA 1
ATOM 682 C C . ALA A 1 85 ? 24.173 3.410 -27.824 1.00 94.25 85 ALA A C 1
ATOM 684 O O . ALA A 1 85 ? 24.941 3.909 -28.647 1.00 94.25 85 ALA A O 1
ATOM 685 N N . ALA A 1 86 ? 23.979 2.089 -27.730 1.00 91.06 86 ALA A N 1
ATOM 686 C CA . ALA A 1 86 ? 24.712 1.109 -28.532 1.00 91.06 86 ALA A CA 1
ATOM 687 C C . ALA A 1 86 ? 24.475 1.269 -30.048 1.00 91.06 86 ALA A C 1
ATOM 689 O O . ALA A 1 86 ? 25.397 1.099 -30.844 1.00 91.06 86 ALA A O 1
ATOM 690 N N . ALA A 1 87 ? 23.255 1.633 -30.461 1.00 87.00 87 ALA A N 1
ATOM 691 C CA . ALA A 1 87 ? 22.941 1.881 -31.867 1.00 87.00 87 ALA A CA 1
ATOM 692 C C . ALA A 1 87 ? 23.615 3.154 -32.415 1.00 87.00 87 ALA A C 1
ATOM 694 O O . ALA A 1 87 ? 24.043 3.168 -33.566 1.00 87.00 87 ALA A O 1
ATOM 695 N N . THR A 1 88 ? 23.745 4.210 -31.603 1.00 74.94 88 THR A N 1
ATOM 696 C CA . THR A 1 88 ? 24.483 5.429 -31.984 1.00 74.94 88 THR A CA 1
ATOM 697 C C . THR A 1 88 ? 25.994 5.214 -32.075 1.00 74.94 88 THR A C 1
ATOM 699 O O . THR A 1 88 ? 26.623 5.776 -32.966 1.00 74.94 88 THR A O 1
ATOM 702 N N . GLU A 1 89 ? 26.583 4.379 -31.215 1.00 59.72 89 GLU A N 1
ATOM 703 C CA . GLU A 1 89 ? 28.020 4.065 -31.270 1.00 59.72 89 GLU A CA 1
ATOM 704 C C . GLU A 1 89 ? 28.381 3.171 -32.470 1.00 59.72 89 GLU A C 1
ATOM 706 O O . GLU A 1 89 ? 29.437 3.348 -33.075 1.00 59.72 89 GLU A O 1
ATOM 711 N N . GLY A 1 90 ? 27.483 2.270 -32.885 1.00 56.69 90 GLY A N 1
ATOM 712 C CA . GLY A 1 90 ? 27.664 1.439 -34.083 1.00 56.69 90 GLY A CA 1
ATOM 713 C C . GLY A 1 90 ? 27.491 2.177 -35.420 1.00 56.69 90 GLY A C 1
ATOM 714 O O . GLY A 1 90 ? 27.908 1.658 -36.453 1.00 56.69 90 GLY A O 1
ATOM 715 N N . GLY A 1 91 ? 26.893 3.375 -35.419 1.00 50.62 91 GLY A N 1
ATOM 716 C CA . GLY A 1 91 ? 26.651 4.180 -36.623 1.00 50.62 91 GLY A CA 1
ATOM 717 C C . GLY A 1 91 ? 27.844 5.026 -37.083 1.00 50.62 91 GLY A C 1
ATOM 718 O O . GLY A 1 91 ? 27.983 5.264 -38.275 1.00 50.62 91 GLY A O 1
ATOM 719 N N . CYS A 1 92 ? 28.737 5.431 -36.173 1.00 47.38 92 CYS A N 1
ATOM 720 C CA . CYS A 1 92 ? 29.907 6.264 -36.502 1.00 47.38 92 CYS A CA 1
ATOM 721 C C . CYS A 1 92 ? 31.156 5.469 -36.932 1.00 47.38 92 CYS A C 1
ATOM 723 O O . CYS A 1 92 ? 32.196 6.068 -37.181 1.00 47.38 92 CYS A O 1
ATOM 725 N N . ALA A 1 93 ? 31.094 4.134 -36.990 1.00 53.06 93 ALA A N 1
ATOM 726 C CA . ALA A 1 93 ? 32.233 3.289 -37.371 1.00 53.06 93 ALA A CA 1
ATOM 727 C C . ALA A 1 93 ? 32.272 2.919 -38.871 1.00 53.06 93 ALA A C 1
ATOM 729 O O . ALA A 1 93 ? 33.216 2.257 -39.296 1.00 53.06 93 ALA A O 1
ATOM 730 N N . ASN A 1 94 ? 31.275 3.336 -39.661 1.00 49.91 94 ASN A N 1
ATOM 731 C CA . ASN A 1 94 ? 31.144 3.014 -41.088 1.00 49.91 94 ASN A CA 1
ATOM 732 C C . ASN A 1 94 ? 30.961 4.272 -41.967 1.00 49.91 94 ASN A C 1
ATOM 734 O O . ASN A 1 94 ? 30.098 4.279 -42.845 1.00 49.91 94 ASN A O 1
ATOM 738 N N . GLU A 1 95 ? 31.755 5.322 -41.746 1.00 38.75 95 GLU A N 1
ATOM 739 C CA . GLU A 1 95 ? 31.933 6.429 -42.706 1.00 38.75 95 GLU A CA 1
ATOM 740 C C . GLU A 1 95 ? 33.418 6.720 -42.943 1.00 38.75 95 GLU A C 1
ATOM 742 O O . GLU A 1 95 ? 34.184 6.758 -41.951 1.00 38.75 95 GLU A O 1
#

Foldseek 3Di:
DDDLVRLQVLLCVVLVHHDDSVLLVVLLVVLVVVQVVVQVVVVHDEPPRGDYDVVSSVSSNVSSVVVVVVVVVVVVVVVVVVVVVVVVVVVVPPD

Radius of gyration: 20.1 Å; chains: 1; bounding box: 45×30×58 Å

Organism: NCBI:txid1121919

Secondary structure (DSSP, 8-state):
---HHHHHHHHHHHHTS---HHHHHHHHHHHHHHHHHHHHHTTPPTTTTS--HHHHHHHHHHHHHHHHHHHHHHHHHHHHHHHHHHHHHHHTT--

Sequence (95 aa):
MITTSELKARVEKEVGTEICPVFFQKDENYARRKLNLTNERAGRKYGDDGYGDEYLVLLTADTVREMAFSEYTLIRSIEIMTAKAAATEGGCANE